Protein AF-A0A5E3X9D4-F1 (afdb_monomer)

Solvent-accessible surface area (backbone atoms only — not comparable to full-atom values): 7137 Å² total; per-residue (Å²): 134,84,78,56,72,73,50,58,54,52,31,56,48,55,52,50,52,49,52,54,52,48,53,52,44,52,62,66,32,67,79,41,89,64,40,52,63,38,31,32,61,30,64,64,27,76,78,40,48,69,57,42,53,50,27,53,50,50,18,51,52,28,42,49,51,18,50,42,40,32,70,77,67,66,41,55,71,80,36,68,81,24,37,37,25,46,35,38,15,50,21,26,49,52,52,30,58,31,45,42,48,2,43,53,54,34,50,51,35,59,75,68,56,55,63,37,39,55,77,52,80,63,59,62,82,55,51,34,63,78,66,73,45,83,132

Secondary structure (DSSP, 8-state):
-PPPHHHHHHHHHHHHHHHHHHHHHHHHHTTSTTHHHHHHH-TT-GGGHHHHHHHHHHHHHHHHHHHHHHHTT---TTSHHHHHHHHHHHHHHHHHHHHTT-HHHHHHHHHTT---STTS---HHHHHHHTT---

Foldseek 3Di:
DDDDPVQVVVLVVLVVVLVVVVVVLLVVCVVPPCLQVCQAAPQQRPSCVVSLVVLQVLLVVLQVQLVCCCPVVVDDCPPLSNVQSNQSSVLSVLLSVQSNRHVNSSVVCVVVQCGDHSDGDHDPVCSCVVSVNDD

Nearest PDB structures (foldseek):
  5hbu-assembly1_D  TM=3.546E-01  e=9.957E+00  Escherichia coli K-12

Structure (mmCIF, N/CA/C/O backbone):
data_AF-A0A5E3X9D4-F1
#
_entry.id   AF-A0A5E3X9D4-F1
#
loop_
_atom_site.group_PDB
_atom_site.id
_atom_site.type_symbol
_atom_site.label_atom_id
_atom_site.label_alt_id
_atom_site.label_comp_id
_atom_site.label_asym_id
_atom_site.label_entity_id
_atom_site.label_seq_id
_atom_site.pdbx_PDB_ins_code
_atom_site.Cartn_x
_atom_site.Cartn_y
_atom_site.Cartn_z
_atom_site.occupancy
_atom_site.B_iso_or_equiv
_atom_site.auth_seq_id
_atom_site.auth_comp_id
_atom_site.auth_asym_id
_atom_site.auth_atom_id
_atom_site.pdbx_PDB_model_num
ATOM 1 N N . MET A 1 1 ? -5.443 -13.592 -22.969 1.00 38.47 1 MET A N 1
ATOM 2 C CA . MET A 1 1 ? -3.984 -13.572 -22.734 1.00 38.47 1 MET A CA 1
ATOM 3 C C . MET A 1 1 ? -3.759 -14.268 -21.399 1.00 38.47 1 MET A C 1
ATOM 5 O O . MET A 1 1 ? -4.235 -13.751 -20.399 1.00 38.47 1 MET A O 1
ATOM 9 N N . MET A 1 2 ? -3.217 -15.490 -21.386 1.00 37.19 2 MET A N 1
ATOM 10 C CA . MET A 1 2 ? -3.001 -16.226 -20.131 1.00 37.19 2 MET A CA 1
ATOM 11 C C . MET A 1 2 ? -1.807 -15.609 -19.397 1.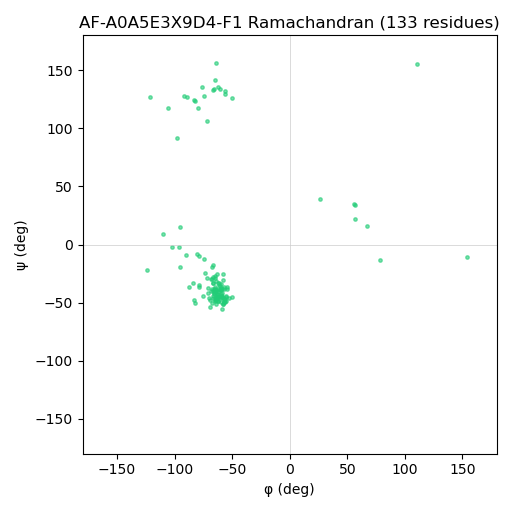00 37.19 2 MET A C 1
ATOM 13 O O . MET A 1 2 ? -0.764 -15.409 -20.014 1.00 37.19 2 MET A O 1
ATOM 17 N N . ALA A 1 3 ? -1.978 -15.250 -18.125 1.00 43.28 3 ALA A N 1
ATOM 18 C CA . ALA A 1 3 ? -0.884 -14.754 -17.298 1.00 43.28 3 ALA A CA 1
ATOM 19 C C . ALA A 1 3 ? 0.143 -15.875 -17.075 1.00 43.28 3 ALA A C 1
ATOM 21 O O . ALA A 1 3 ? -0.234 -17.009 -16.779 1.00 43.28 3 ALA A O 1
ATOM 22 N N . ASP A 1 4 ? 1.428 -15.559 -17.234 1.00 47.59 4 ASP A N 1
ATOM 23 C CA . ASP A 1 4 ? 2.514 -16.522 -17.058 1.00 47.59 4 ASP A CA 1
ATOM 24 C C . ASP A 1 4 ? 2.516 -17.070 -15.611 1.00 47.59 4 ASP A C 1
ATOM 26 O O . ASP A 1 4 ? 2.447 -16.279 -14.663 1.00 47.59 4 ASP A O 1
ATOM 30 N N . PRO A 1 5 ? 2.634 -18.393 -15.389 1.00 47.88 5 PRO A N 1
ATOM 31 C CA . PRO A 1 5 ? 2.531 -19.004 -14.057 1.00 47.88 5 PRO A CA 1
ATOM 32 C C . PRO A 1 5 ? 3.548 -18.469 -13.036 1.00 47.88 5 PRO A C 1
ATOM 34 O O . PRO A 1 5 ? 3.260 -18.402 -11.843 1.00 47.88 5 PRO A O 1
ATOM 37 N N . ILE A 1 6 ? 4.726 -18.052 -13.512 1.00 47.28 6 ILE A N 1
ATOM 38 C CA . ILE A 1 6 ? 5.804 -17.465 -12.699 1.00 47.28 6 ILE A CA 1
ATOM 39 C C . ILE A 1 6 ? 5.401 -16.076 -12.164 1.00 47.28 6 ILE A C 1
ATOM 41 O O . ILE A 1 6 ? 5.809 -15.675 -11.079 1.00 47.28 6 ILE A O 1
ATOM 45 N N . ILE A 1 7 ? 4.555 -15.346 -12.895 1.00 47.59 7 ILE A N 1
ATOM 46 C CA . ILE A 1 7 ? 4.109 -13.992 -12.534 1.00 47.59 7 ILE A CA 1
ATOM 47 C C . ILE A 1 7 ? 3.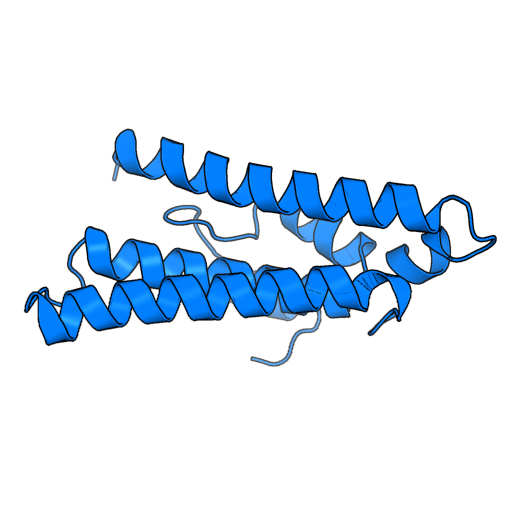017 -14.051 -11.452 1.00 47.59 7 ILE A C 1
ATOM 49 O O . ILE A 1 7 ? 2.995 -13.245 -10.518 1.00 47.59 7 ILE A O 1
ATOM 53 N N . LEU A 1 8 ? 2.143 -15.061 -11.521 1.00 48.47 8 LEU A N 1
ATOM 54 C CA . LEU A 1 8 ? 1.105 -15.301 -10.512 1.00 48.47 8 LEU A CA 1
ATOM 55 C C . LEU A 1 8 ? 1.695 -15.707 -9.148 1.00 48.47 8 LEU A C 1
ATOM 57 O O . LEU A 1 8 ? 1.145 -15.335 -8.105 1.00 48.47 8 LEU A O 1
ATOM 61 N N . SER A 1 9 ? 2.826 -16.427 -9.121 1.00 50.94 9 SER A N 1
ATOM 62 C CA . SER A 1 9 ? 3.442 -16.841 -7.856 1.00 50.94 9 SER A CA 1
ATOM 63 C C . SER A 1 9 ? 3.975 -15.659 -7.045 1.00 50.94 9 SER A C 1
ATOM 65 O O . SER A 1 9 ? 3.743 -15.624 -5.838 1.00 50.94 9 SER A O 1
ATOM 67 N N . ASP A 1 10 ? 4.586 -14.651 -7.672 1.00 56.53 10 ASP A N 1
ATOM 68 C CA . ASP A 1 10 ? 5.213 -13.527 -6.955 1.00 56.53 10 ASP A CA 1
ATOM 69 C C . ASP A 1 10 ? 4.205 -12.471 -6.464 1.00 56.53 10 ASP A C 1
ATOM 71 O O . ASP A 1 10 ? 4.326 -11.976 -5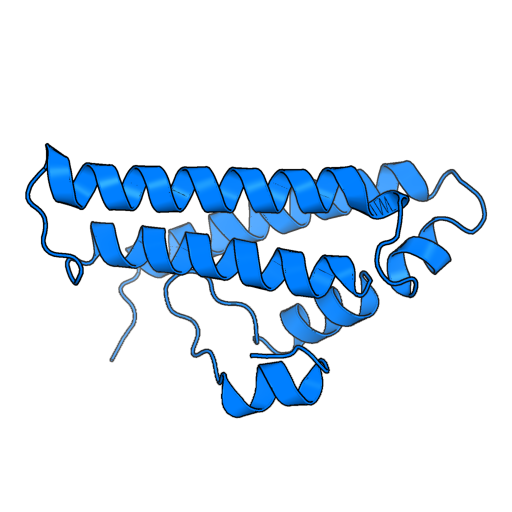.339 1.00 56.53 10 ASP A O 1
ATOM 75 N N . SER A 1 11 ? 3.126 -12.209 -7.212 1.00 61.47 11 SER A N 1
ATOM 76 C CA . SER A 1 11 ? 2.033 -11.324 -6.759 1.00 61.47 11 SER A CA 1
ATOM 77 C C . SER A 1 11 ? 1.355 -11.849 -5.489 1.00 61.47 11 SER A C 1
ATOM 79 O O . SER A 1 11 ? 1.072 -11.106 -4.544 1.00 61.47 11 SER A O 1
ATOM 81 N N . SER A 1 12 ? 1.175 -13.171 -5.415 1.00 68.19 12 SER A N 1
ATOM 82 C CA . SER A 1 12 ? 0.658 -13.836 -4.218 1.00 68.19 12 SER A CA 1
ATOM 83 C C . SER A 1 12 ? 1.628 -13.753 -3.030 1.00 68.19 12 SER A C 1
ATOM 85 O O . SER A 1 12 ? 1.200 -13.789 -1.875 1.00 68.19 12 SER A O 1
ATOM 87 N N . VAL A 1 13 ? 2.937 -13.649 -3.279 1.00 77.19 13 VAL A N 1
ATOM 88 C CA . VAL A 1 13 ? 3.960 -13.474 -2.237 1.00 77.19 13 VAL A CA 1
ATOM 89 C C . VAL A 1 13 ? 3.937 -12.040 -1.713 1.00 77.19 13 VAL A C 1
ATOM 91 O O . VAL A 1 13 ? 3.924 -11.845 -0.494 1.00 77.19 13 VAL A O 1
ATOM 94 N N . ALA A 1 14 ? 3.849 -11.045 -2.601 1.00 82.44 14 ALA A N 1
ATOM 95 C CA . ALA A 1 14 ? 3.744 -9.636 -2.230 1.00 82.44 14 ALA A CA 1
ATOM 96 C C . ALA A 1 14 ? 2.501 -9.370 -1.366 1.00 82.44 14 ALA A C 1
ATOM 98 O O . ALA A 1 14 ? 2.625 -8.815 -0.270 1.00 82.44 14 ALA A O 1
ATOM 99 N N . MET A 1 15 ? 1.327 -9.852 -1.790 1.00 85.19 15 MET A N 1
ATOM 100 C CA . MET A 1 15 ? 0.094 -9.697 -1.014 1.00 85.19 15 MET A CA 1
ATOM 101 C C . MET A 1 15 ? 0.158 -10.443 0.326 1.00 85.19 15 MET A C 1
ATOM 103 O O . MET A 1 15 ? -0.233 -9.904 1.360 1.00 85.19 15 MET A O 1
ATOM 107 N N . ARG A 1 16 ? 0.739 -11.651 0.366 1.00 86.25 16 ARG A N 1
ATOM 108 C CA . ARG A 1 16 ? 0.963 -12.368 1.635 1.00 86.25 16 ARG A CA 1
ATOM 109 C C . ARG A 1 16 ? 1.848 -11.581 2.600 1.00 86.25 16 ARG A C 1
ATOM 111 O O . ARG A 1 16 ? 1.579 -11.580 3.802 1.00 86.25 16 ARG A O 1
ATOM 118 N N . ALA A 1 17 ? 2.880 -10.898 2.107 1.00 89.94 17 ALA A N 1
ATOM 119 C CA . ALA A 1 17 ? 3.726 -10.046 2.937 1.00 89.94 17 ALA A CA 1
ATOM 120 C C . ALA A 1 17 ? 2.957 -8.830 3.487 1.00 89.94 17 ALA A C 1
ATOM 122 O O . ALA A 1 17 ? 3.076 -8.532 4.679 1.00 89.94 17 ALA A O 1
ATOM 123 N N . VAL A 1 18 ? 2.124 -8.193 2.653 1.00 91.50 18 VAL A N 1
ATOM 124 C CA . VAL A 1 18 ? 1.233 -7.090 3.054 1.00 91.50 18 VAL A CA 1
ATOM 125 C C . VAL A 1 18 ? 0.279 -7.540 4.155 1.00 91.50 18 VAL A C 1
ATOM 127 O O . VAL A 1 18 ? 0.295 -6.960 5.239 1.00 91.50 18 VAL A O 1
ATOM 130 N N . LEU A 1 19 ? -0.479 -8.615 3.925 1.00 91.62 19 LEU A N 1
ATOM 131 C CA . LEU A 1 19 ? -1.441 -9.146 4.895 1.00 91.62 19 LEU A CA 1
ATOM 132 C C . LEU A 1 19 ? -0.755 -9.566 6.200 1.00 91.62 19 LEU A C 1
ATOM 134 O O . LEU A 1 19 ? -1.261 -9.300 7.287 1.00 91.62 19 LEU A O 1
ATOM 138 N N . LYS A 1 20 ? 0.449 -10.146 6.125 1.00 93.38 20 LYS A N 1
ATOM 139 C CA . LYS A 1 20 ? 1.237 -10.494 7.316 1.00 93.38 20 LYS A CA 1
ATOM 140 C C . LYS A 1 20 ? 1.672 -9.261 8.112 1.00 93.38 20 LYS A C 1
ATOM 142 O O . LYS A 1 20 ? 1.707 -9.329 9.341 1.00 93.38 20 LYS A O 1
ATOM 147 N N . LYS A 1 21 ? 2.045 -8.155 7.457 1.00 95.75 21 LYS A N 1
ATOM 148 C CA . LYS A 1 21 ? 2.380 -6.901 8.154 1.00 95.75 21 LYS A CA 1
ATOM 149 C C . LYS A 1 21 ? 1.125 -6.249 8.733 1.00 95.75 21 LYS A C 1
ATOM 151 O O . LYS A 1 21 ? 1.185 -5.826 9.884 1.00 95.75 21 LYS A O 1
ATOM 156 N N . LEU A 1 22 ? 0.018 -6.238 7.992 1.00 94.50 22 LEU A N 1
ATOM 157 C CA . LEU A 1 22 ? -1.269 -5.719 8.453 1.00 94.50 22 LEU A CA 1
ATOM 158 C C . LEU A 1 22 ? -1.744 -6.453 9.711 1.00 94.50 22 LEU A C 1
ATOM 160 O O . LEU A 1 22 ? -1.954 -5.825 10.741 1.00 94.50 22 LEU A O 1
ATOM 164 N N . PHE A 1 23 ? -1.759 -7.786 9.682 1.00 93.88 23 PHE A N 1
ATOM 165 C CA . PHE A 1 23 ? -2.153 -8.608 10.826 1.00 93.88 23 PHE A CA 1
ATOM 166 C C . PHE A 1 23 ? -1.307 -8.341 12.081 1.00 93.88 23 PHE A C 1
ATOM 168 O O . PHE A 1 23 ? -1.807 -8.353 13.203 1.00 93.88 23 PHE A O 1
ATOM 175 N N . LYS A 1 24 ? -0.003 -8.073 11.920 1.00 94.62 24 LYS A N 1
ATOM 176 C CA . LYS A 1 24 ? 0.854 -7.684 13.051 1.00 94.62 24 LYS A CA 1
ATOM 177 C C . LYS A 1 24 ? 0.446 -6.337 13.646 1.00 94.62 24 LYS A C 1
ATOM 179 O O . LYS A 1 24 ? 0.459 -6.208 14.866 1.00 94.62 24 LYS A O 1
ATOM 184 N N . VAL A 1 25 ? 0.106 -5.364 12.801 1.00 94.19 25 VAL A N 1
ATOM 185 C CA . VAL A 1 25 ? -0.367 -4.047 13.245 1.00 94.19 25 VAL A CA 1
ATOM 186 C C . VAL A 1 25 ? -1.704 -4.193 13.963 1.00 94.19 25 VAL A C 1
ATOM 188 O O . VAL A 1 25 ? -1.811 -3.754 15.102 1.00 94.19 25 VAL A O 1
ATOM 191 N N . GLU A 1 26 ? -2.663 -4.918 13.389 1.00 93.00 26 GLU A N 1
ATOM 192 C CA . GLU A 1 26 ? -3.951 -5.192 14.037 1.00 93.00 26 GLU A CA 1
ATOM 193 C C . GLU A 1 26 ? -3.781 -5.833 15.416 1.00 93.00 26 GLU A C 1
ATOM 195 O O . GLU A 1 26 ? -4.313 -5.337 16.405 1.00 93.00 26 GLU A O 1
ATOM 200 N N . ARG A 1 27 ? -2.949 -6.877 15.533 1.00 93.62 27 ARG A N 1
ATOM 201 C CA . ARG A 1 27 ? -2.673 -7.496 16.840 1.00 93.62 27 ARG A CA 1
ATOM 202 C C . ARG A 1 27 ? -2.072 -6.529 17.853 1.00 93.62 27 ARG A C 1
ATOM 204 O O . ARG A 1 27 ? -2.346 -6.678 19.039 1.00 93.62 27 ARG A O 1
ATOM 211 N N . SER A 1 28 ? -1.249 -5.580 17.410 1.00 92.44 28 SER A N 1
ATOM 212 C CA . SER A 1 28 ? -0.637 -4.599 18.310 1.00 92.44 28 SER A CA 1
ATOM 213 C C . SER A 1 28 ? -1.636 -3.565 18.833 1.00 92.44 28 SER A C 1
ATOM 215 O O . SER A 1 28 ? -1.473 -3.084 19.951 1.00 92.44 28 SER A O 1
ATOM 217 N N . ILE A 1 29 ? -2.687 -3.266 18.065 1.00 94.25 29 ILE A N 1
ATOM 218 C CA . ILE A 1 29 ? -3.673 -2.236 18.417 1.00 94.25 29 ILE A CA 1
ATOM 219 C C . ILE A 1 29 ? -4.903 -2.811 19.124 1.00 94.25 29 ILE A C 1
ATOM 221 O O . ILE A 1 29 ? -5.561 -2.080 19.849 1.00 94.25 29 ILE A O 1
ATOM 225 N N . LEU A 1 30 ? -5.173 -4.120 19.014 1.00 91.44 30 LEU A N 1
ATOM 226 C CA . LEU A 1 30 ? -6.270 -4.791 19.734 1.00 91.44 30 LEU A CA 1
ATOM 227 C C . LEU A 1 30 ? -6.190 -4.647 21.262 1.00 91.44 30 LEU A C 1
ATOM 229 O O . LEU A 1 30 ? -7.205 -4.741 21.945 1.00 91.44 30 LEU A O 1
ATOM 233 N N . ALA A 1 31 ? -4.991 -4.443 21.811 1.00 89.62 31 ALA A N 1
ATOM 234 C CA . ALA A 1 31 ? -4.799 -4.229 23.244 1.00 89.62 31 ALA A CA 1
ATOM 235 C C . ALA A 1 31 ? -5.145 -2.797 23.700 1.00 89.62 31 ALA A C 1
ATOM 237 O O . ALA A 1 31 ? -5.170 -2.531 24.901 1.00 89.62 31 ALA A O 1
ATOM 238 N N . ILE A 1 32 ? -5.379 -1.874 22.764 1.00 94.56 32 ILE A N 1
ATOM 239 C CA . ILE A 1 32 ? -5.644 -0.461 23.029 1.00 94.56 32 ILE A CA 1
ATOM 240 C C . ILE A 1 32 ? -7.147 -0.212 22.810 1.00 94.56 32 ILE A C 1
ATOM 242 O O . ILE A 1 32 ? -7.628 -0.382 21.689 1.00 94.56 32 ILE A O 1
ATOM 246 N N . PRO A 1 33 ? -7.907 0.198 23.843 1.00 95.50 33 PRO A N 1
ATOM 247 C CA . PRO A 1 33 ? -9.338 0.466 23.702 1.00 95.50 33 PRO A CA 1
ATOM 248 C C . PRO A 1 33 ? -9.630 1.502 22.606 1.00 95.50 33 PRO A C 1
ATOM 250 O O . PRO A 1 33 ? -9.022 2.569 22.601 1.00 95.50 33 PRO A O 1
ATOM 253 N N . GLY A 1 34 ? -10.549 1.187 21.688 1.00 93.75 34 GLY A N 1
ATOM 254 C CA . GLY A 1 34 ? -10.971 2.069 20.588 1.00 93.75 34 GLY A CA 1
ATOM 255 C C . GLY A 1 34 ? -10.011 2.146 19.394 1.00 93.75 34 GLY A C 1
ATOM 256 O O . GLY A 1 34 ? -10.400 2.600 18.322 1.00 93.75 34 GLY A O 1
ATOM 257 N N . ALA A 1 35 ? -8.772 1.661 19.527 1.00 95.75 35 ALA A N 1
ATOM 258 C CA . ALA A 1 35 ? -7.773 1.787 18.467 1.00 95.75 35 ALA A CA 1
ATOM 259 C C . ALA A 1 35 ? -8.108 0.962 17.218 1.00 95.75 35 ALA A C 1
ATOM 261 O O . ALA A 1 35 ? -7.721 1.334 16.111 1.00 95.75 35 ALA A O 1
ATOM 262 N N . TYR A 1 36 ? -8.811 -0.162 17.384 1.00 94.88 36 TYR A N 1
ATOM 263 C CA . TYR A 1 36 ? -9.253 -0.976 16.257 1.00 94.88 36 TYR A CA 1
ATOM 264 C C . TYR A 1 36 ? -10.339 -0.253 15.452 1.00 94.88 36 TYR A C 1
ATOM 266 O O . TYR A 1 36 ? -10.227 -0.149 14.234 1.00 94.88 36 TYR A O 1
ATOM 274 N N . GLU A 1 37 ? -11.350 0.303 16.119 1.00 95.69 37 GLU A N 1
ATOM 275 C CA . GLU A 1 37 ? -12.410 1.095 15.494 1.00 95.69 37 GLU A CA 1
ATOM 276 C C . GLU A 1 37 ? -11.848 2.327 14.769 1.00 95.69 37 GLU A C 1
ATOM 278 O O . GLU A 1 37 ? -12.217 2.595 13.616 1.00 95.69 37 GLU A O 1
ATOM 283 N N . ASP A 1 38 ? -10.893 3.015 15.398 1.00 95.94 38 ASP A N 1
ATOM 284 C CA . ASP A 1 38 ? -10.178 4.144 14.804 1.00 95.94 38 ASP A CA 1
ATOM 285 C C . ASP A 1 38 ? -9.365 3.701 13.581 1.00 95.94 38 ASP A C 1
ATOM 287 O O . ASP A 1 38 ? -9.447 4.313 12.520 1.00 95.94 38 ASP A O 1
ATOM 291 N N . ALA A 1 39 ? -8.611 2.602 13.663 1.00 96.00 39 ALA A N 1
ATOM 292 C CA . ALA A 1 39 ? -7.888 2.061 12.510 1.00 96.00 39 ALA A CA 1
ATOM 293 C C . ALA A 1 39 ? -8.828 1.638 11.369 1.00 96.00 39 ALA A C 1
ATOM 295 O O . ALA A 1 39 ? -8.478 1.760 10.194 1.00 96.00 39 ALA A O 1
ATOM 296 N N . MET A 1 40 ? -10.029 1.159 11.690 1.00 95.69 40 MET A N 1
ATOM 297 C CA . MET A 1 40 ? -11.013 0.738 10.697 1.00 95.69 40 MET A CA 1
ATOM 298 C C . MET A 1 40 ? -11.623 1.906 9.927 1.00 95.69 40 MET A C 1
ATOM 300 O O . MET A 1 40 ? -11.875 1.761 8.730 1.00 95.69 40 MET A O 1
ATOM 304 N N . THR A 1 41 ? -11.875 3.037 10.586 1.00 94.19 41 THR A N 1
ATOM 305 C CA . THR A 1 41 ? -12.765 4.080 10.048 1.00 94.19 41 THR A CA 1
ATOM 306 C C . THR A 1 41 ? -12.140 5.464 9.937 1.00 94.19 41 THR A C 1
ATOM 308 O O . THR A 1 41 ? -12.619 6.277 9.147 1.00 94.19 41 THR A O 1
ATOM 311 N N . GLN A 1 42 ? -11.083 5.749 10.697 1.00 94.56 42 GLN A N 1
ATOM 312 C CA . GLN A 1 42 ? -10.474 7.068 10.733 1.00 94.56 42 GLN A CA 1
ATOM 313 C C . GLN A 1 42 ? -9.498 7.251 9.569 1.00 94.56 42 GLN A C 1
ATOM 315 O O . GLN A 1 42 ? -8.508 6.525 9.424 1.00 94.56 42 GLN A O 1
ATOM 320 N N . GLN A 1 43 ? -9.724 8.305 8.788 1.00 94.00 43 GLN A N 1
ATOM 321 C CA . GLN A 1 43 ? -8.749 8.774 7.814 1.00 94.00 43 GLN A CA 1
ATOM 322 C C . GLN A 1 43 ? -7.463 9.217 8.532 1.00 94.00 43 GLN A C 1
ATOM 324 O O . GLN A 1 43 ? -7.508 9.915 9.545 1.00 94.00 43 GLN A O 1
ATOM 329 N N . LEU A 1 44 ? -6.307 8.824 7.997 1.00 93.25 44 LEU A N 1
ATOM 330 C CA . LEU A 1 44 ? -4.983 9.073 8.572 1.00 93.25 44 LEU A CA 1
ATOM 331 C C . LEU A 1 44 ? -4.830 8.535 10.005 1.00 93.25 44 LEU A C 1
ATOM 333 O O . LEU A 1 44 ? -4.109 9.129 10.808 1.00 93.25 44 LEU A O 1
ATOM 337 N N . SER A 1 45 ? -5.481 7.409 10.324 1.00 95.81 45 SER A N 1
ATOM 338 C CA . SER A 1 45 ? -5.391 6.795 11.651 1.00 95.81 45 SER A CA 1
ATOM 339 C C . SER A 1 45 ? -3.926 6.638 12.105 1.00 95.81 45 SER A C 1
ATOM 341 O O . SER A 1 45 ? -3.121 6.011 11.398 1.00 95.81 45 SER A O 1
ATOM 343 N N . PRO A 1 46 ? -3.547 7.155 13.291 1.00 95.44 46 PRO A N 1
ATOM 344 C CA . PRO A 1 46 ? -2.172 7.062 13.786 1.00 95.44 46 PRO A CA 1
ATOM 345 C C . PRO A 1 46 ? -1.739 5.607 14.013 1.00 95.44 46 PRO A C 1
ATOM 347 O O . PRO A 1 46 ? -0.555 5.286 13.898 1.00 95.44 46 PRO A O 1
ATOM 350 N N . TYR A 1 47 ? -2.702 4.716 14.255 1.00 96.44 47 TYR A N 1
ATOM 351 C CA . TYR A 1 47 ? -2.510 3.280 14.439 1.00 96.44 47 TYR A CA 1
ATOM 352 C C . TYR A 1 47 ? -2.060 2.555 13.162 1.00 96.44 47 TYR A C 1
ATOM 354 O O . TYR A 1 47 ? -1.469 1.480 13.235 1.00 96.44 47 TYR A O 1
ATOM 362 N N . LEU A 1 48 ? -2.260 3.163 11.987 1.00 96.56 48 LEU A N 1
ATOM 363 C CA . LEU A 1 48 ? -1.831 2.619 10.696 1.00 96.56 48 LEU A CA 1
ATOM 364 C C . LEU A 1 48 ? -0.490 3.173 10.212 1.00 96.56 48 LEU A C 1
ATOM 366 O O . LEU A 1 48 ? 0.013 2.736 9.175 1.00 96.56 48 LEU A O 1
ATOM 370 N N . LYS A 1 49 ? 0.133 4.096 10.954 1.00 95.44 49 LYS A N 1
ATOM 371 C CA . LYS A 1 49 ? 1.357 4.792 10.529 1.00 95.44 49 LYS A CA 1
ATOM 372 C C . LYS A 1 49 ? 2.473 3.837 10.106 1.00 95.44 49 LYS A C 1
ATOM 374 O O . LYS A 1 49 ? 3.074 4.020 9.050 1.00 95.44 49 LYS A O 1
ATOM 379 N N . GLU A 1 50 ? 2.738 2.795 10.892 1.00 95.19 50 GLU A N 1
ATOM 380 C CA . GLU A 1 50 ? 3.774 1.814 10.547 1.00 95.19 50 GLU A CA 1
ATOM 381 C C . GLU A 1 50 ? 3.437 0.989 9.304 1.00 95.19 50 GLU A C 1
ATOM 383 O O . GLU A 1 50 ? 4.334 0.569 8.568 1.00 95.19 50 GLU A O 1
ATOM 388 N N . PHE A 1 51 ? 2.153 0.707 9.087 1.00 97.38 51 PHE A N 1
ATOM 389 C CA . PHE A 1 51 ? 1.701 -0.041 7.922 1.00 97.38 51 PHE A CA 1
ATOM 390 C C . PHE A 1 51 ? 1.850 0.800 6.652 1.00 97.38 51 PHE A C 1
ATOM 392 O O . PHE A 1 51 ? 2.439 0.335 5.679 1.00 97.38 51 PHE A O 1
ATOM 399 N N . VAL A 1 52 ? 1.431 2.066 6.699 1.00 97.00 52 VAL A N 1
ATOM 400 C CA . VAL A 1 52 ? 1.617 3.046 5.617 1.00 97.00 52 VAL A CA 1
ATOM 401 C C . VAL A 1 52 ? 3.101 3.194 5.266 1.00 97.00 52 VAL A C 1
ATOM 403 O O . VAL A 1 52 ? 3.475 3.043 4.106 1.00 97.00 52 VAL A O 1
ATOM 406 N N . GLN A 1 53 ? 3.969 3.383 6.265 1.00 96.88 53 GLN A N 1
ATOM 407 C CA . GLN A 1 53 ? 5.419 3.489 6.052 1.00 96.88 53 GLN A CA 1
ATOM 408 C C . GLN A 1 53 ? 6.032 2.221 5.445 1.00 96.88 53 GLN A C 1
ATOM 410 O O . GLN A 1 53 ? 6.992 2.291 4.675 1.00 96.88 53 GLN A O 1
ATOM 415 N N . TYR A 1 54 ? 5.509 1.049 5.809 1.00 97.56 54 TYR A N 1
ATOM 416 C CA . TYR A 1 54 ? 5.918 -0.207 5.193 1.00 97.56 54 TYR A CA 1
ATOM 417 C C . TYR A 1 54 ? 5.555 -0.236 3.704 1.00 97.56 54 TYR A C 1
ATOM 419 O O . TYR A 1 54 ? 6.416 -0.562 2.888 1.00 97.56 54 TYR A O 1
ATOM 427 N N . LEU A 1 55 ? 4.327 0.146 3.342 1.00 96.38 55 LEU A N 1
ATOM 428 C CA . LEU A 1 55 ? 3.882 0.198 1.947 1.00 96.38 55 LEU A CA 1
ATOM 429 C C . LEU A 1 55 ? 4.707 1.199 1.126 1.00 96.38 55 LEU A C 1
ATOM 431 O O . LEU A 1 55 ? 5.156 0.860 0.033 1.00 96.38 55 LEU A O 1
ATOM 435 N N . ASP A 1 56 ? 5.004 2.378 1.681 1.00 96.44 56 ASP A N 1
ATOM 436 C CA . ASP A 1 56 ? 5.892 3.367 1.053 1.00 96.44 56 ASP A CA 1
ATOM 437 C C . ASP A 1 56 ? 7.272 2.797 0.740 1.00 96.44 56 ASP A C 1
ATOM 439 O O . ASP A 1 56 ? 7.777 2.912 -0.379 1.00 96.44 56 ASP A O 1
ATOM 443 N N . ARG A 1 57 ? 7.885 2.143 1.730 1.00 97.56 57 ARG A N 1
ATOM 444 C CA . ARG A 1 57 ? 9.207 1.541 1.562 1.00 97.56 57 ARG A CA 1
ATOM 445 C C . ARG A 1 57 ? 9.197 0.488 0.462 1.00 97.56 57 ARG A C 1
ATOM 447 O O . ARG A 1 57 ? 10.087 0.489 -0.382 1.00 97.56 57 ARG A O 1
ATOM 454 N N . ARG A 1 58 ? 8.182 -0.377 0.450 1.00 95.25 58 ARG A N 1
ATOM 455 C CA . ARG A 1 58 ? 8.034 -1.416 -0.572 1.00 95.25 58 ARG A CA 1
ATOM 456 C C . ARG A 1 58 ? 7.845 -0.814 -1.963 1.00 95.25 58 ARG A C 1
ATOM 458 O O . ARG A 1 58 ? 8.510 -1.255 -2.892 1.00 95.25 58 ARG A O 1
ATOM 465 N N . ALA A 1 59 ? 7.038 0.238 -2.105 1.00 93.75 59 ALA A N 1
ATOM 466 C CA . ALA A 1 59 ? 6.891 0.944 -3.377 1.00 93.75 59 ALA A CA 1
ATOM 467 C C . ALA A 1 59 ? 8.235 1.483 -3.898 1.00 93.75 59 ALA A C 1
ATOM 469 O O . ALA A 1 59 ? 8.580 1.285 -5.064 1.00 93.75 59 ALA A O 1
ATOM 470 N N . ILE A 1 60 ? 9.017 2.123 -3.023 1.00 96.12 60 ILE A N 1
ATOM 471 C CA . ILE A 1 60 ? 10.340 2.663 -3.365 1.00 96.12 60 ILE A CA 1
ATOM 472 C C . ILE A 1 60 ? 11.309 1.545 -3.763 1.00 96.12 60 ILE A C 1
ATOM 474 O O . ILE A 1 60 ? 12.036 1.693 -4.748 1.00 96.12 60 ILE A O 1
ATOM 478 N N . GLU A 1 61 ? 11.331 0.436 -3.020 1.00 95.38 61 GLU A N 1
ATOM 479 C CA . GLU A 1 61 ? 12.171 -0.727 -3.319 1.00 95.38 61 GLU A CA 1
ATOM 480 C C . GLU A 1 61 ? 11.872 -1.276 -4.719 1.00 95.38 61 GLU A C 1
ATOM 482 O O . GLU A 1 61 ? 12.789 -1.394 -5.534 1.00 95.38 61 GLU A O 1
ATOM 487 N N . GLU A 1 62 ? 10.599 -1.521 -5.038 1.00 93.44 62 GLU A N 1
ATOM 488 C CA . GLU A 1 62 ? 10.182 -2.044 -6.343 1.00 93.44 62 GLU A CA 1
ATOM 489 C C . GLU A 1 62 ? 10.541 -1.082 -7.487 1.00 93.44 62 GLU A C 1
ATOM 491 O O . GLU A 1 62 ? 11.203 -1.467 -8.454 1.00 93.44 62 GLU A O 1
ATOM 496 N N . VAL A 1 63 ? 10.214 0.209 -7.357 1.00 92.31 63 VAL A N 1
ATOM 497 C CA . VAL A 1 63 ? 10.562 1.230 -8.366 1.00 92.31 63 VAL A CA 1
ATOM 498 C C . VAL A 1 63 ? 12.078 1.329 -8.560 1.00 92.31 63 VAL A C 1
ATOM 500 O O . VAL A 1 63 ? 12.553 1.496 -9.688 1.00 92.31 63 VAL A O 1
ATOM 503 N N . THR A 1 64 ? 12.854 1.192 -7.483 1.00 95.69 64 THR A N 1
ATOM 504 C CA . THR A 1 64 ? 14.320 1.206 -7.535 1.00 95.69 64 THR A CA 1
ATOM 505 C C . THR A 1 64 ? 14.860 -0.001 -8.295 1.00 95.69 64 THR A C 1
ATOM 507 O O . THR A 1 64 ? 15.767 0.158 -9.114 1.00 95.69 64 THR A O 1
ATOM 510 N N . VAL A 1 65 ? 14.310 -1.195 -8.065 1.00 93.56 65 VAL A N 1
ATOM 511 C CA . VAL A 1 65 ? 14.701 -2.405 -8.801 1.00 93.56 65 VAL A CA 1
ATOM 512 C C . VAL A 1 65 ? 14.331 -2.277 -10.279 1.00 93.56 65 VAL A C 1
ATOM 514 O O . VAL A 1 65 ? 15.200 -2.471 -11.129 1.00 93.56 65 VAL A O 1
ATOM 517 N N . GLY A 1 66 ? 13.102 -1.857 -10.597 1.00 92.12 66 GLY A N 1
ATOM 518 C CA . GLY A 1 66 ? 12.671 -1.611 -11.977 1.00 92.12 66 GLY A CA 1
ATOM 519 C C . GLY A 1 66 ? 13.588 -0.622 -12.702 1.00 92.12 66 GLY A C 1
ATOM 520 O O . GLY A 1 66 ? 14.066 -0.900 -13.801 1.00 92.12 66 GLY A O 1
ATOM 521 N N . ARG A 1 67 ? 13.944 0.492 -12.046 1.00 94.75 67 ARG A N 1
ATOM 522 C CA . ARG A 1 67 ? 14.866 1.496 -12.602 1.00 94.75 67 ARG A CA 1
ATOM 523 C C . ARG A 1 67 ? 16.282 0.954 -12.803 1.00 94.75 67 ARG A C 1
ATOM 525 O O . ARG A 1 67 ? 16.912 1.282 -13.806 1.00 94.75 67 ARG A O 1
ATOM 532 N N . LYS A 1 68 ? 16.795 0.135 -11.880 1.00 95.12 68 LYS A N 1
ATOM 533 C CA . LYS A 1 68 ? 18.104 -0.522 -12.041 1.00 95.12 68 LYS A CA 1
ATOM 534 C C . LYS A 1 68 ? 18.104 -1.448 -13.253 1.00 95.12 68 LYS A C 1
ATOM 536 O O . LYS A 1 68 ? 19.011 -1.349 -14.067 1.00 95.12 68 LYS A O 1
ATOM 541 N N . LEU A 1 69 ? 17.063 -2.261 -13.420 1.00 92.31 69 LEU A N 1
ATOM 542 C CA . LE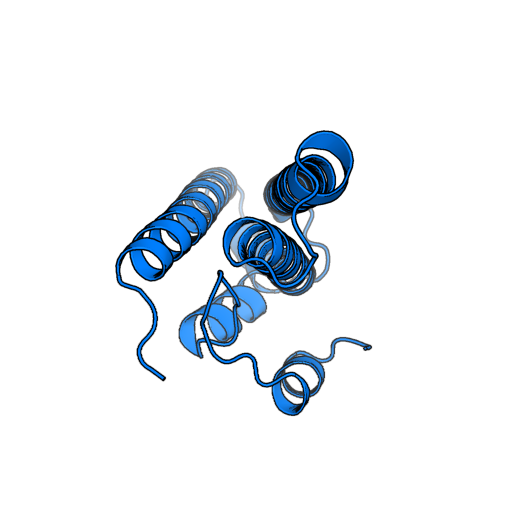U A 1 69 ? 16.922 -3.134 -14.586 1.00 92.31 69 LEU A CA 1
ATOM 543 C C . LEU A 1 69 ? 16.874 -2.345 -15.904 1.00 92.31 69 LEU A C 1
ATOM 545 O O . LEU A 1 69 ? 17.446 -2.780 -16.900 1.00 92.31 69 LEU A O 1
ATOM 549 N N . GLN A 1 70 ? 16.258 -1.161 -15.916 1.00 93.81 70 GLN A N 1
ATOM 550 C CA . GLN A 1 70 ? 16.287 -0.305 -17.102 1.00 93.81 70 GLN A CA 1
ATOM 551 C C . GLN A 1 70 ? 17.666 0.282 -17.388 1.00 93.81 70 GLN A C 1
ATOM 553 O O . GLN A 1 70 ? 18.170 0.178 -18.500 1.00 93.81 70 GLN A O 1
ATOM 558 N N . ILE A 1 71 ? 18.260 0.940 -16.392 1.00 93.62 71 ILE A N 1
ATOM 559 C CA . ILE A 1 71 ? 19.447 1.773 -16.603 1.00 93.62 71 ILE A CA 1
ATOM 560 C C . ILE A 1 71 ? 20.717 0.926 -16.603 1.00 93.62 71 ILE A C 1
ATOM 562 O O . ILE A 1 71 ? 21.558 1.077 -17.480 1.00 93.62 71 ILE A O 1
ATOM 566 N N . ALA A 1 72 ? 20.868 0.043 -15.616 1.00 89.81 72 ALA A N 1
ATOM 567 C CA . ALA A 1 72 ? 22.082 -0.744 -15.436 1.00 89.81 72 ALA A CA 1
ATOM 568 C C . ALA A 1 72 ? 22.096 -2.003 -16.312 1.00 89.81 72 ALA A C 1
ATOM 570 O O . ALA A 1 72 ? 23.162 -2.412 -16.761 1.00 89.81 72 ALA A O 1
ATOM 571 N N . ASN A 1 73 ? 20.932 -2.612 -16.567 1.00 91.50 73 ASN A N 1
ATOM 572 C CA . ASN A 1 73 ? 20.829 -3.831 -17.377 1.00 91.50 73 ASN A CA 1
ATOM 573 C C . ASN A 1 73 ? 20.337 -3.573 -18.812 1.00 91.50 73 ASN A 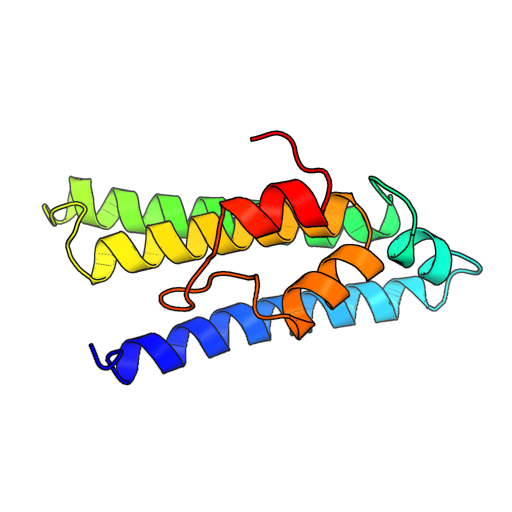C 1
ATOM 575 O O . ASN A 1 73 ? 20.253 -4.517 -19.592 1.00 91.50 73 ASN A O 1
ATOM 579 N N . GLY A 1 74 ? 20.011 -2.323 -19.166 1.00 94.00 74 GLY A N 1
ATOM 580 C CA . GLY A 1 74 ? 19.594 -1.941 -20.519 1.00 94.00 74 GLY A CA 1
ATOM 581 C C . GLY A 1 74 ? 18.241 -2.512 -20.955 1.00 94.00 74 GLY A C 1
ATOM 582 O O . GLY A 1 74 ? 17.948 -2.531 -22.149 1.00 94.00 74 GLY A O 1
ATOM 583 N N . LEU A 1 75 ? 17.418 -3.006 -20.023 1.00 94.06 75 LEU A N 1
ATOM 584 C CA . LEU A 1 75 ? 16.127 -3.595 -20.367 1.00 94.06 75 LEU A CA 1
ATOM 585 C C . LEU A 1 75 ? 15.102 -2.495 -20.701 1.00 94.06 75 LEU A C 1
ATOM 587 O O . LEU A 1 75 ? 14.986 -1.513 -19.961 1.00 94.06 75 LEU A O 1
ATOM 591 N N . PRO A 1 76 ? 14.306 -2.640 -21.776 1.00 92.88 76 PRO A N 1
ATOM 592 C CA . PRO A 1 76 ? 13.263 -1.670 -22.086 1.00 92.88 76 PRO A CA 1
ATOM 593 C C . PRO A 1 76 ? 12.195 -1.641 -20.983 1.00 92.88 76 PRO A C 1
ATOM 595 O O . PRO A 1 76 ? 11.989 -2.618 -20.266 1.00 92.88 76 PRO A O 1
ATOM 598 N N . ARG A 1 77 ? 11.472 -0.520 -20.855 1.00 85.94 77 ARG A N 1
ATOM 599 C CA . ARG A 1 77 ? 10.416 -0.348 -19.832 1.00 85.94 77 ARG A CA 1
ATOM 600 C C . ARG A 1 77 ? 9.356 -1.443 -19.858 1.00 85.94 77 ARG A C 1
ATOM 602 O O . ARG A 1 77 ? 8.867 -1.856 -18.813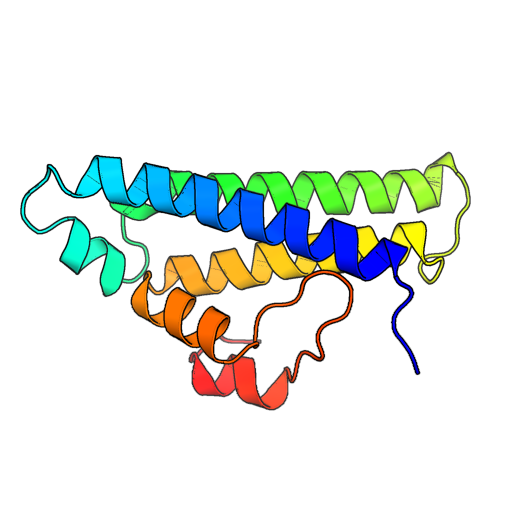 1.00 85.94 77 ARG A O 1
ATOM 609 N N . GLU A 1 78 ? 9.012 -1.872 -21.060 1.00 88.56 78 GLU A N 1
ATOM 610 C CA . GLU A 1 78 ? 7.982 -2.872 -21.323 1.00 88.56 78 GLU A CA 1
ATOM 611 C C . GLU A 1 78 ? 8.487 -4.300 -21.120 1.00 88.56 78 GLU A C 1
ATOM 613 O O . GLU A 1 78 ? 7.693 -5.238 -21.121 1.00 88.56 78 GLU A O 1
ATOM 618 N N . HIS A 1 79 ? 9.796 -4.480 -20.906 1.00 87.75 79 HIS A N 1
ATOM 619 C CA . HIS A 1 79 ? 10.346 -5.783 -20.579 1.00 87.75 79 HIS A CA 1
ATOM 620 C C . HIS A 1 79 ? 9.641 -6.335 -19.340 1.00 87.75 79 HIS A C 1
ATOM 622 O O . HIS A 1 79 ? 9.543 -5.643 -18.325 1.00 87.75 79 HIS A O 1
ATOM 628 N N . VAL A 1 80 ? 9.202 -7.594 -19.394 1.00 84.69 80 VAL A N 1
ATOM 629 C CA . VAL A 1 80 ? 8.388 -8.221 -18.340 1.00 84.69 80 VAL A CA 1
ATOM 630 C C . VAL A 1 80 ? 8.993 -8.036 -16.943 1.00 84.69 80 VAL A C 1
ATOM 632 O O . VAL A 1 80 ? 8.304 -7.603 -16.025 1.00 84.69 80 VAL A O 1
ATOM 635 N N . LEU A 1 81 ? 10.308 -8.243 -16.801 1.00 85.38 81 LEU A N 1
ATOM 636 C CA . LEU A 1 81 ? 11.024 -8.066 -15.530 1.00 85.38 81 LEU A CA 1
ATOM 637 C C . LEU A 1 81 ? 11.048 -6.622 -15.019 1.00 85.38 81 LEU A C 1
ATOM 639 O O . LEU A 1 81 ? 11.138 -6.421 -13.819 1.00 85.38 81 LEU A O 1
ATOM 643 N N . VAL A 1 82 ? 10.998 -5.622 -15.896 1.00 87.38 82 VAL A N 1
ATOM 644 C CA . VAL A 1 82 ? 10.966 -4.206 -15.505 1.00 87.38 82 VAL A CA 1
ATOM 645 C C . VAL A 1 82 ? 9.538 -3.805 -15.157 1.00 87.38 82 VAL A C 1
ATOM 647 O O . VAL A 1 82 ? 9.278 -3.242 -14.093 1.00 87.38 82 VAL A O 1
ATOM 650 N N . LEU A 1 83 ? 8.609 -4.122 -16.060 1.00 86.50 83 LEU A N 1
ATOM 651 C CA . LEU A 1 83 ? 7.208 -3.752 -15.955 1.00 86.50 83 LEU A CA 1
ATOM 652 C C . LEU A 1 83 ? 6.571 -4.312 -14.685 1.00 86.50 83 LEU A C 1
ATOM 654 O O . LEU A 1 83 ? 5.788 -3.616 -14.041 1.00 86.50 83 LEU A O 1
ATOM 658 N N . ARG A 1 84 ? 6.934 -5.540 -14.305 1.00 84.31 84 ARG A N 1
ATOM 659 C CA . ARG A 1 84 ? 6.442 -6.183 -13.086 1.00 84.31 84 ARG A CA 1
ATOM 660 C C . ARG A 1 84 ? 6.754 -5.342 -11.839 1.00 84.31 84 ARG A C 1
ATOM 662 O O . ARG A 1 84 ? 5.834 -4.947 -11.135 1.00 84.31 84 ARG A O 1
ATOM 669 N N . HIS A 1 85 ? 8.000 -4.891 -11.670 1.00 88.06 85 HIS A N 1
ATOM 670 C CA . HIS A 1 85 ? 8.405 -4.095 -10.513 1.00 88.06 85 HIS A CA 1
ATOM 671 C C . HIS A 1 85 ? 7.695 -2.736 -10.492 1.00 88.06 85 HIS A C 1
ATOM 673 O O . HIS A 1 85 ? 7.269 -2.269 -9.439 1.00 88.06 85 HIS A O 1
ATOM 679 N N . TYR A 1 86 ? 7.469 -2.111 -11.651 1.00 88.31 86 TYR A N 1
ATOM 680 C CA . TYR A 1 86 ? 6.649 -0.898 -11.697 1.00 88.31 86 TYR A CA 1
ATOM 681 C C . TYR A 1 86 ? 5.189 -1.147 -11.320 1.00 88.31 86 TYR A C 1
ATOM 683 O O . TYR A 1 86 ? 4.606 -0.330 -10.609 1.00 88.31 86 TYR A O 1
ATOM 691 N N . ARG A 1 87 ? 4.610 -2.276 -11.738 1.00 86.06 87 ARG A N 1
ATOM 692 C CA . ARG A 1 87 ? 3.253 -2.672 -11.340 1.00 86.06 87 ARG A CA 1
ATOM 693 C C . ARG A 1 87 ? 3.167 -2.978 -9.847 1.00 86.06 87 ARG A C 1
ATOM 695 O O . ARG A 1 87 ? 2.256 -2.480 -9.199 1.00 86.06 87 ARG A O 1
ATOM 702 N N . SER A 1 88 ? 4.124 -3.714 -9.287 1.00 86.56 88 SER A N 1
ATOM 703 C CA . SER A 1 88 ? 4.219 -3.958 -7.842 1.00 86.56 88 SER A CA 1
ATOM 704 C C . SER A 1 88 ? 4.361 -2.658 -7.054 1.00 86.56 88 SER A C 1
ATOM 706 O O . SER A 1 88 ? 3.653 -2.448 -6.070 1.00 86.56 88 SER A O 1
ATOM 708 N N . GLY A 1 89 ? 5.218 -1.742 -7.514 1.00 89.88 89 GLY A N 1
ATOM 709 C CA . GLY A 1 89 ? 5.372 -0.417 -6.917 1.00 89.88 89 GLY A CA 1
ATOM 710 C C . GLY A 1 89 ? 4.069 0.386 -6.913 1.00 89.88 89 GLY A C 1
ATOM 711 O O . GLY A 1 89 ? 3.697 0.946 -5.882 1.00 89.88 89 GLY A O 1
ATOM 712 N N . ALA A 1 90 ? 3.343 0.390 -8.034 1.00 87.44 90 ALA A N 1
ATOM 713 C CA . ALA A 1 90 ? 2.024 1.014 -8.132 1.00 87.44 90 ALA A CA 1
ATOM 714 C C . ALA A 1 90 ? 0.999 0.356 -7.191 1.00 87.44 90 ALA A C 1
ATOM 716 O O . ALA A 1 90 ? 0.263 1.060 -6.505 1.00 87.44 90 ALA A O 1
ATOM 717 N N . GLY A 1 91 ? 1.013 -0.974 -7.081 1.00 87.94 91 GLY A N 1
ATOM 718 C CA . GLY A 1 91 ? 0.188 -1.732 -6.139 1.00 87.94 91 GLY A CA 1
ATOM 719 C C . GLY A 1 91 ? 0.382 -1.315 -4.685 1.00 87.94 91 GLY A C 1
ATOM 720 O O . GLY A 1 91 ? -0.580 -1.046 -3.965 1.00 87.94 91 GLY A O 1
ATOM 721 N N . TYR A 1 92 ? 1.637 -1.181 -4.251 1.00 91.94 92 TYR A N 1
ATOM 722 C CA . TYR A 1 92 ? 1.956 -0.690 -2.909 1.00 91.94 92 TYR A CA 1
ATOM 723 C C . TYR A 1 92 ? 1.482 0.752 -2.677 1.00 91.94 92 TYR A C 1
ATOM 725 O O . TYR A 1 92 ? 0.980 1.061 -1.596 1.00 91.94 92 TYR A O 1
ATOM 733 N N . ILE A 1 93 ? 1.588 1.624 -3.686 1.00 91.06 93 ILE A N 1
ATOM 734 C CA . ILE A 1 93 ? 1.063 2.998 -3.626 1.00 91.06 93 ILE A CA 1
ATOM 735 C C . ILE A 1 93 ? -0.461 2.990 -3.479 1.00 91.06 93 ILE A C 1
ATOM 737 O O . ILE A 1 93 ? -0.999 3.709 -2.640 1.00 91.06 93 ILE A O 1
ATOM 741 N N . GLN A 1 94 ? -1.154 2.158 -4.250 1.00 88.88 94 GLN A N 1
ATOM 742 C CA . GLN A 1 94 ? -2.607 2.039 -4.197 1.00 88.88 94 GLN A CA 1
ATOM 743 C C . GLN A 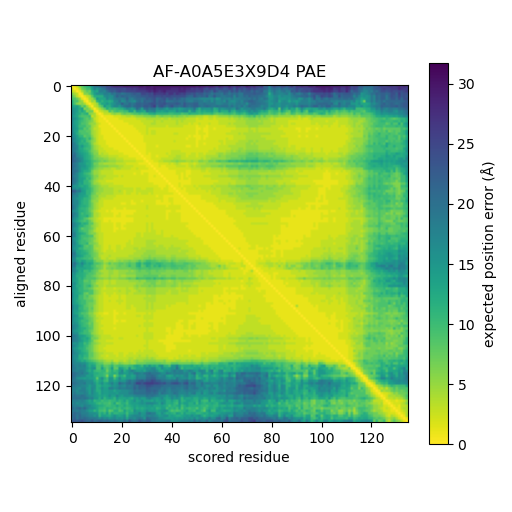1 94 ? -3.077 1.551 -2.819 1.00 88.88 94 GLN A C 1
ATOM 745 O O . GLN A 1 94 ? -3.931 2.176 -2.191 1.00 88.88 94 GLN A O 1
ATOM 750 N N . LEU A 1 95 ? -2.455 0.489 -2.299 1.00 92.06 95 LEU A N 1
ATOM 751 C CA . LEU A 1 95 ? -2.708 -0.016 -0.946 1.00 92.06 95 LEU A CA 1
ATOM 752 C C . LEU A 1 95 ? -2.475 1.049 0.122 1.00 92.06 95 LEU A C 1
ATOM 754 O O . LEU A 1 95 ? -3.218 1.117 1.098 1.00 92.06 95 LEU A O 1
ATOM 758 N N . ARG A 1 96 ? -1.449 1.886 -0.052 1.00 93.88 96 ARG A N 1
ATOM 759 C CA . ARG A 1 96 ? -1.157 2.979 0.875 1.00 93.88 96 ARG A CA 1
ATOM 760 C C . ARG A 1 96 ? -2.283 4.002 0.879 1.00 93.88 96 ARG A C 1
ATOM 762 O O . ARG A 1 96 ? -2.725 4.387 1.955 1.00 93.88 96 ARG A O 1
ATOM 769 N N . LEU A 1 97 ? -2.743 4.433 -0.295 1.00 91.19 97 LEU A N 1
ATOM 770 C CA . LEU A 1 97 ? -3.845 5.391 -0.416 1.00 91.19 97 LEU A CA 1
ATOM 771 C C . LEU A 1 97 ? -5.119 4.861 0.247 1.00 91.19 97 LEU A C 1
ATOM 773 O O . LEU A 1 97 ? -5.765 5.595 0.986 1.00 91.19 97 LEU A O 1
ATOM 777 N N . LEU A 1 98 ? -5.421 3.577 0.058 1.00 91.94 98 LEU A N 1
ATOM 778 C CA . LEU A 1 98 ? -6.547 2.915 0.714 1.00 91.94 98 LEU A CA 1
ATOM 779 C C . LEU A 1 98 ? -6.369 2.843 2.234 1.00 91.94 98 LEU A C 1
ATOM 781 O O . LEU A 1 98 ? -7.277 3.188 2.982 1.00 91.94 98 LEU A O 1
ATOM 785 N N . ALA A 1 99 ? -5.186 2.449 2.710 1.00 94.38 99 ALA A N 1
ATOM 786 C CA . ALA A 1 99 ? -4.891 2.380 4.139 1.00 94.38 99 ALA A CA 1
ATOM 787 C C . ALA A 1 99 ? -4.978 3.755 4.823 1.00 94.38 99 ALA A C 1
ATOM 789 O O . ALA A 1 99 ? -5.397 3.838 5.974 1.00 94.38 99 ALA A O 1
ATOM 790 N N . LEU A 1 100 ? -4.631 4.840 4.122 1.00 95.00 100 LEU A N 1
ATOM 791 C CA . LEU A 1 100 ? -4.782 6.210 4.624 1.00 95.00 100 LEU A CA 1
ATOM 792 C C . LEU A 1 100 ? -6.248 6.625 4.802 1.00 95.00 100 LEU A C 1
ATOM 794 O O . LEU A 1 100 ? -6.504 7.577 5.531 1.00 95.00 100 LEU A O 1
ATOM 798 N N . GLN A 1 101 ? -7.203 5.930 4.184 1.00 92.88 101 GLN A N 1
ATOM 799 C CA . GLN A 1 101 ? -8.635 6.152 4.403 1.00 92.88 101 GLN A CA 1
ATOM 800 C C . GLN A 1 101 ? -9.222 5.299 5.536 1.00 92.88 101 GLN A C 1
ATOM 802 O O . GLN A 1 101 ? -10.363 5.516 5.932 1.00 92.88 101 GLN A O 1
ATOM 807 N N . GLY A 1 102 ? -8.450 4.346 6.062 1.00 93.38 102 GLY A N 1
ATOM 808 C CA . GLY A 1 102 ? -8.886 3.389 7.076 1.00 93.38 102 GLY A CA 1
ATOM 809 C C . GLY A 1 102 ? -8.987 1.961 6.536 1.00 93.38 102 GLY A C 1
ATOM 810 O O . GLY A 1 102 ? -9.171 1.714 5.340 1.00 93.38 102 GLY A O 1
ATOM 811 N N . LEU A 1 103 ? -8.864 0.982 7.435 1.00 94.38 103 LEU A N 1
ATOM 812 C CA . LEU A 1 103 ? -8.827 -0.434 7.057 1.00 94.38 103 LEU A CA 1
ATOM 813 C C . LEU A 1 103 ? -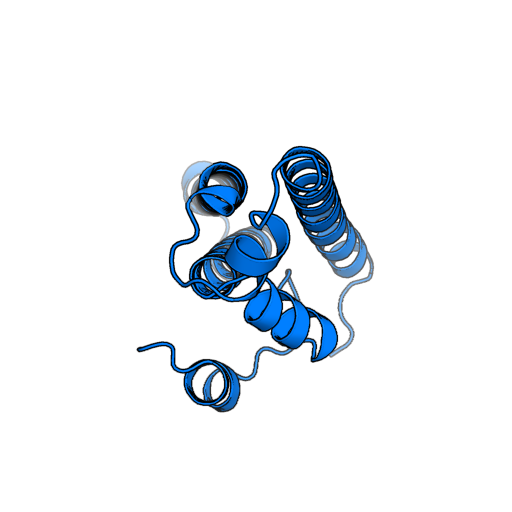10.129 -0.925 6.426 1.00 94.38 103 LEU A C 1
ATOM 815 O O . LEU A 1 103 ? -10.084 -1.836 5.606 1.00 94.38 103 LEU A O 1
ATOM 819 N N . LYS A 1 104 ? -11.280 -0.318 6.735 1.00 92.69 104 LYS A N 1
ATOM 820 C CA . LYS A 1 104 ? -12.551 -0.675 6.090 1.00 92.69 104 LYS A CA 1
ATOM 821 C C . LYS A 1 104 ? -12.483 -0.488 4.573 1.00 92.69 104 LYS A C 1
ATOM 823 O O . LYS A 1 104 ? -12.922 -1.364 3.832 1.00 92.69 104 LYS A O 1
ATOM 828 N N . VAL A 1 105 ? -11.911 0.629 4.123 1.00 89.19 105 VAL A N 1
ATOM 829 C CA . VAL A 1 105 ? -11.736 0.949 2.699 1.00 89.19 105 VAL A CA 1
ATOM 830 C C . VAL A 1 105 ? -10.743 -0.020 2.062 1.00 89.19 105 VAL A C 1
ATOM 832 O O . VAL A 1 105 ? -11.028 -0.618 1.027 1.00 89.19 105 VAL A O 1
ATOM 835 N N . LEU A 1 106 ? -9.615 -0.261 2.732 1.00 90.94 106 LEU A N 1
ATOM 836 C CA . LEU A 1 106 ? -8.622 -1.237 2.291 1.00 90.94 106 LEU A CA 1
ATOM 837 C C . LEU A 1 106 ? -9.206 -2.650 2.129 1.00 90.94 106 LEU A C 1
ATOM 839 O O . LEU A 1 106 ? -8.966 -3.300 1.114 1.00 90.94 106 LEU A O 1
ATOM 843 N N . TYR A 1 107 ? -9.977 -3.129 3.105 1.00 89.50 107 TYR A N 1
ATOM 844 C CA . TYR A 1 107 ? -10.595 -4.452 3.057 1.00 89.50 107 TYR A CA 1
ATOM 845 C C . TYR A 1 107 ? -11.662 -4.565 1.973 1.00 89.50 107 TYR A C 1
ATOM 847 O O . TYR A 1 107 ? -11.717 -5.589 1.291 1.00 89.50 107 TYR A O 1
ATOM 855 N N . ALA A 1 108 ? -12.464 -3.520 1.760 1.00 85.69 108 ALA A N 1
ATOM 856 C CA . ALA A 1 108 ? -13.401 -3.481 0.641 1.00 85.69 108 ALA A CA 1
ATOM 857 C C . ALA A 1 108 ? -12.654 -3.602 -0.699 1.00 85.69 108 ALA A C 1
ATOM 859 O O . ALA A 1 108 ? -12.989 -4.451 -1.517 1.00 85.69 108 ALA A O 1
ATOM 860 N N . ALA A 1 109 ? -11.559 -2.858 -0.871 1.00 83.44 109 ALA A N 1
ATOM 861 C CA . ALA A 1 109 ? -10.764 -2.909 -2.093 1.00 83.44 109 ALA A CA 1
ATOM 862 C C . ALA A 1 109 ? -10.085 -4.266 -2.334 1.00 83.44 109 ALA A C 1
ATOM 864 O O . ALA A 1 109 ? -10.029 -4.733 -3.469 1.00 83.44 109 ALA A O 1
ATOM 865 N N . ILE A 1 110 ? -9.575 -4.914 -1.281 1.00 81.62 110 ILE A N 1
ATOM 866 C CA . ILE A 1 110 ? -8.964 -6.247 -1.394 1.00 81.62 110 ILE A CA 1
ATOM 867 C C . ILE A 1 110 ? -10.021 -7.308 -1.715 1.00 81.62 110 ILE A C 1
ATOM 869 O O . ILE A 1 110 ? -9.755 -8.197 -2.515 1.00 81.62 110 ILE A O 1
ATOM 873 N N . THR A 1 111 ? -11.207 -7.232 -1.106 1.00 78.19 111 THR A N 1
ATOM 874 C CA . THR A 1 111 ? -12.279 -8.220 -1.336 1.00 78.19 111 THR A CA 1
ATOM 875 C C . THR A 1 111 ? -12.958 -8.068 -2.695 1.00 78.19 111 THR A C 1
ATOM 877 O O . THR A 1 111 ? -13.493 -9.045 -3.206 1.00 78.19 111 THR A O 1
ATOM 880 N N . GLN A 1 112 ? -12.915 -6.875 -3.289 1.00 69.44 112 GLN A N 1
ATOM 881 C CA . GLN A 1 112 ? -13.445 -6.583 -4.625 1.00 69.44 112 GLN A CA 1
ATOM 882 C C . GLN A 1 112 ? -12.378 -6.672 -5.732 1.00 69.44 112 GLN A C 1
ATOM 884 O O . GLN A 1 112 ? -12.599 -6.188 -6.836 1.00 69.44 112 GLN A O 1
ATOM 889 N N . ASP A 1 113 ? -11.217 -7.274 -5.442 1.00 67.50 113 ASP A N 1
ATOM 890 C CA . ASP A 1 113 ? -10.107 -7.477 -6.386 1.00 67.50 113 ASP A CA 1
ATOM 891 C C . ASP A 1 113 ? -9.558 -6.191 -7.037 1.00 67.50 113 ASP A C 1
ATOM 893 O O . ASP A 1 113 ? -8.876 -6.234 -8.062 1.00 67.50 113 ASP A O 1
ATOM 897 N N . TYR A 1 114 ? -9.771 -5.027 -6.416 1.00 61.78 114 TYR A N 1
ATOM 898 C CA . TYR A 1 114 ? -9.329 -3.748 -6.973 1.00 61.78 114 TYR A CA 1
ATOM 899 C C . TYR A 1 114 ? -7.818 -3.514 -6.869 1.00 61.78 114 TYR A C 1
ATOM 901 O O . TYR A 1 114 ? -7.304 -2.588 -7.494 1.00 61.78 114 TYR A O 1
ATOM 909 N N . VAL A 1 115 ? -7.082 -4.309 -6.089 1.00 62.78 115 VAL A N 1
ATOM 910 C CA . VAL A 1 115 ? -5.647 -4.088 -5.857 1.00 62.78 115 VAL A CA 1
ATOM 911 C C . VAL A 1 115 ? -4.779 -4.795 -6.899 1.00 62.78 115 VAL A C 1
ATOM 913 O O . VAL A 1 115 ? -4.834 -6.014 -7.077 1.00 62.78 115 VAL A O 1
ATOM 916 N N . LEU A 1 116 ? -3.884 -4.024 -7.517 1.00 63.75 116 LEU A N 1
ATOM 917 C CA . LEU A 1 116 ? -2.859 -4.525 -8.428 1.00 63.75 116 LEU A CA 1
ATOM 918 C C . LEU A 1 116 ? -1.663 -5.114 -7.689 1.00 63.75 116 LEU A C 1
ATOM 920 O O . LEU A 1 116 ? -0.875 -4.384 -7.100 1.00 63.75 116 LEU A O 1
ATOM 924 N N . PHE A 1 117 ? -1.417 -6.405 -7.870 1.00 62.03 117 PHE A N 1
ATOM 925 C CA . PHE A 1 117 ? -0.045 -6.893 -7.984 1.00 62.03 117 PHE A CA 1
ATOM 926 C C . PHE A 1 117 ? 0.096 -7.598 -9.335 1.00 62.03 117 PHE A C 1
ATOM 928 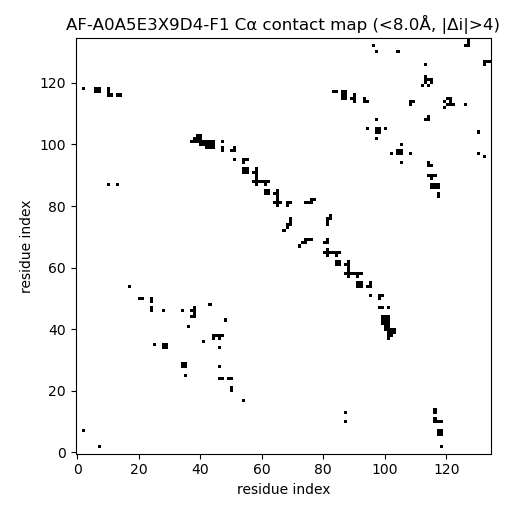O O . PHE A 1 117 ? -0.760 -8.394 -9.708 1.00 62.03 117 PHE A O 1
ATOM 935 N N . GLU A 1 118 ? 1.103 -7.169 -10.102 1.00 54.56 118 GLU A N 1
ATOM 936 C CA . GLU A 1 118 ? 1.624 -7.708 -11.374 1.00 54.56 118 GLU A CA 1
ATOM 937 C C . GLU A 1 118 ? 0.689 -8.515 -12.305 1.00 54.56 118 GLU A C 1
ATOM 939 O O . GLU A 1 118 ? 1.152 -9.433 -12.973 1.00 54.56 118 GLU A O 1
ATOM 944 N N . GLY A 1 119 ? -0.589 -8.154 -12.473 1.00 49.88 119 GLY A N 1
ATOM 945 C CA . GLY A 1 119 ? -1.433 -8.805 -13.489 1.00 49.88 119 GLY A CA 1
ATOM 946 C C . GLY A 1 119 ? -2.940 -8.822 -13.264 1.00 49.88 119 GLY A C 1
ATOM 947 O O . GLY A 1 119 ? -3.655 -9.149 -14.208 1.00 49.88 119 GLY A O 1
ATOM 948 N N . ASN A 1 120 ? -3.441 -8.448 -12.085 1.00 50.19 120 ASN A N 1
ATOM 949 C CA . ASN A 1 120 ? -4.883 -8.248 -11.916 1.00 50.19 120 ASN A CA 1
ATOM 950 C C . ASN A 1 120 ? -5.361 -7.070 -12.782 1.00 50.19 120 ASN A C 1
ATOM 952 O O . ASN A 1 120 ? -4.640 -6.087 -12.957 1.00 50.19 120 ASN A O 1
ATOM 956 N N . GLN A 1 121 ? -6.548 -7.174 -13.380 1.00 50.41 121 GLN A N 1
ATOM 957 C CA . GLN A 1 121 ? -7.127 -6.068 -14.141 1.00 50.41 121 GLN A CA 1
ATOM 958 C C . GLN A 1 121 ? -7.577 -4.981 -13.167 1.00 50.41 121 GLN A C 1
ATOM 960 O O . GLN A 1 121 ? -8.580 -5.124 -12.482 1.00 50.41 121 GLN A O 1
ATOM 965 N N . PHE A 1 122 ? -6.831 -3.885 -13.119 1.00 56.34 122 PHE A N 1
ATOM 966 C CA . PHE A 1 122 ? -7.288 -2.670 -12.463 1.00 56.34 122 PHE A CA 1
ATOM 967 C C . PHE A 1 122 ? -8.183 -1.873 -13.384 1.00 56.34 122 PHE A C 1
ATOM 969 O O . PHE A 1 122 ? -7.764 -1.463 -14.468 1.00 56.34 122 PHE A O 1
ATOM 976 N N . THR A 1 123 ? -9.391 -1.607 -12.919 1.00 57.00 123 THR A N 1
ATOM 977 C CA . THR A 1 123 ? -10.317 -0.663 -13.535 1.00 57.00 123 THR A CA 1
ATOM 978 C C . THR A 1 123 ? -10.227 0.675 -12.808 1.00 57.00 123 THR A C 1
ATOM 980 O O . THR A 1 123 ? -10.920 0.904 -11.818 1.00 57.00 123 THR A O 1
ATOM 983 N N . ALA A 1 124 ? -9.352 1.554 -13.311 1.00 54.56 124 ALA A N 1
ATOM 984 C CA . ALA A 1 124 ? -9.092 2.881 -12.747 1.00 54.56 124 ALA A CA 1
ATOM 985 C C . ALA A 1 124 ? -10.364 3.732 -12.599 1.00 54.56 124 ALA A C 1
ATOM 987 O O . ALA A 1 124 ? -10.584 4.305 -11.536 1.00 54.56 124 ALA A O 1
ATOM 988 N N . GLU A 1 125 ? -11.224 3.743 -13.625 1.00 59.62 125 GLU A N 1
ATOM 989 C CA . GLU A 1 125 ? -12.464 4.539 -13.667 1.00 59.62 125 GLU A CA 1
ATOM 990 C C . GLU A 1 125 ? -13.383 4.277 -12.466 1.00 59.62 125 GLU A C 1
ATOM 992 O O . GLU A 1 125 ? -14.015 5.190 -11.933 1.00 59.62 125 GLU A O 1
ATOM 997 N N . VAL A 1 126 ? -13.429 3.025 -12.009 1.00 62.47 126 VAL A N 1
ATOM 998 C CA . VAL A 1 126 ? -14.290 2.608 -10.900 1.00 62.47 126 VAL A CA 1
ATOM 999 C C . VAL A 1 126 ? -13.579 2.820 -9.566 1.00 62.47 126 VAL A C 1
ATOM 1001 O O . VAL A 1 126 ? -14.188 3.271 -8.609 1.00 62.47 126 VAL A O 1
ATOM 1004 N N . PHE A 1 127 ? -12.267 2.591 -9.506 1.00 65.06 127 PHE A N 1
ATOM 1005 C CA . PHE A 1 127 ? -11.505 2.680 -8.264 1.00 65.06 127 PHE A CA 1
ATOM 1006 C C . PHE A 1 127 ? -11.460 4.091 -7.660 1.00 65.06 127 PHE A C 1
ATOM 1008 O O . PHE A 1 127 ? -11.740 4.264 -6.474 1.00 65.06 127 PHE A O 1
ATOM 1015 N N . TYR A 1 128 ? -11.093 5.104 -8.449 1.00 66.12 128 TYR A N 1
ATOM 1016 C CA . TYR A 1 128 ? -10.989 6.473 -7.929 1.00 66.12 128 TYR A CA 1
ATOM 1017 C C . TYR A 1 128 ? -12.357 6.995 -7.468 1.00 66.12 128 TYR A C 1
ATOM 1019 O O . TYR A 1 128 ? -12.461 7.603 -6.401 1.00 66.12 128 TYR A O 1
ATOM 1027 N N . THR A 1 129 ? -13.408 6.663 -8.222 1.00 67.44 129 THR A N 1
ATOM 1028 C CA . THR A 1 129 ? -14.799 7.016 -7.919 1.00 67.44 129 THR A CA 1
ATOM 1029 C C . THR A 1 129 ? -15.333 6.295 -6.676 1.00 67.44 129 THR A C 1
ATOM 1031 O O . THR A 1 129 ? -15.836 6.954 -5.767 1.00 67.44 129 THR A O 1
ATOM 1034 N N . ASP A 1 130 ? -15.178 4.969 -6.589 1.00 68.00 130 ASP A N 1
ATOM 1035 C CA . ASP A 1 130 ? -15.711 4.134 -5.498 1.00 68.00 130 ASP A CA 1
ATOM 1036 C C . ASP A 1 130 ? -15.088 4.470 -4.137 1.00 68.00 130 ASP A C 1
ATOM 1038 O O . ASP A 1 130 ? -15.741 4.346 -3.098 1.00 68.00 130 ASP A O 1
ATOM 1042 N N . PHE A 1 131 ? -13.827 4.911 -4.137 1.00 66.06 131 PHE A N 1
ATOM 1043 C CA . PHE A 1 131 ? -13.072 5.218 -2.921 1.00 66.06 131 PHE A CA 1
ATOM 1044 C C . PHE A 1 131 ? -12.811 6.714 -2.717 1.00 66.06 131 PHE A C 1
ATOM 1046 O O . PHE A 1 131 ? -12.031 7.075 -1.837 1.00 66.06 131 PHE A O 1
ATOM 1053 N N . GLY A 1 132 ? -13.427 7.593 -3.516 1.00 64.06 132 GLY A N 1
ATOM 1054 C CA . GLY A 1 132 ? -13.303 9.047 -3.367 1.00 64.06 132 GLY A CA 1
ATOM 1055 C C . GLY A 1 132 ? -11.857 9.563 -3.392 1.00 64.06 132 GLY A C 1
ATOM 1056 O O . GLY A 1 132 ? -11.522 10.498 -2.665 1.00 64.06 132 GLY A O 1
ATOM 1057 N N . ILE A 1 133 ? -10.985 8.933 -4.185 1.00 64.88 133 ILE A N 1
ATOM 1058 C CA . ILE A 1 133 ? -9.577 9.319 -4.341 1.00 64.88 133 ILE A CA 1
ATOM 1059 C C . ILE A 1 133 ? -9.482 10.286 -5.523 1.00 64.88 133 ILE A C 1
ATOM 1061 O O . ILE A 1 133 ? -9.944 9.963 -6.612 1.00 64.88 133 ILE A O 1
ATOM 1065 N N . SER A 1 134 ? -8.863 11.454 -5.336 1.00 61.09 134 SER A N 1
ATOM 1066 C CA . SER A 1 134 ? -8.521 12.342 -6.456 1.00 61.09 134 SER A CA 1
ATOM 1067 C C . SER A 1 134 ? -7.461 11.689 -7.349 1.00 61.09 134 SER A C 1
ATOM 1069 O O . SER A 1 134 ? -6.466 11.197 -6.808 1.00 61.09 134 SER A O 1
ATOM 1071 N N . GLU A 1 135 ? -7.667 11.702 -8.671 1.00 50.75 135 GLU A N 1
ATOM 1072 C CA . GLU A 1 135 ? -6.689 11.221 -9.668 1.00 50.75 135 GLU A CA 1
ATOM 1073 C C . GLU A 1 135 ? -5.299 11.865 -9.528 1.00 50.75 135 GLU A C 1
ATOM 1075 O O . GLU A 1 135 ? -5.217 13.083 -9.232 1.00 50.75 135 GLU A O 1
#

Mean predicted aligned error: 7.25 Å

pLDDT: mean 82.59, std 16.51, range [37.19, 97.56]

Radius of gyration: 15.85 Å; Cα contacts (8 Å, |Δi|>4): 153; chains: 1; bounding box: 38×31×46 Å

Sequence (135 aa):
MMADPIILSDSSVAMRAVLKKLFKVERSILAIPGAYEDAMTQQLSPYLKEFVQYLDRRAIEEVTVGRKLQIANGLPREHVLVLRHYRSGAGYIQLRLLALQGLKVLYAAITQDYVLFEGNQFTAEVFYTDFGISE